Protein AF-A9QQC4-F1 (afdb_monomer_lite)

Structure (mmCIF, N/CA/C/O backbone):
data_AF-A9QQC4-F1
#
_entry.id   AF-A9QQC4-F1
#
loop_
_atom_site.group_PDB
_atom_site.id
_atom_site.type_symbol
_atom_site.label_atom_id
_atom_site.label_alt_id
_atom_site.label_comp_id
_atom_site.label_asym_id
_atom_site.label_entity_id
_atom_site.label_seq_id
_atom_site.pdbx_PDB_ins_code
_atom_site.Cartn_x
_atom_site.Cartn_y
_atom_site.Cartn_z
_atom_site.occupancy
_atom_site.B_iso_or_equiv
_atom_site.auth_seq_id
_atom_site.auth_comp_id
_atom_site.auth_asym_id
_atom_site.auth_atom_id
_atom_site.pdbx_PDB_model_num
ATOM 1 N N . LYS A 1 1 ? 13.295 -11.363 1.682 1.00 61.16 1 LYS A N 1
ATOM 2 C CA . LYS A 1 1 ? 11.844 -11.501 1.363 1.00 61.16 1 LYS A CA 1
ATOM 3 C C . LYS A 1 1 ? 11.375 -10.625 0.187 1.00 61.16 1 LYS A C 1
ATOM 5 O O . LYS A 1 1 ? 10.248 -10.822 -0.248 1.00 61.16 1 LYS A O 1
ATOM 10 N N . ARG A 1 2 ? 12.186 -9.684 -0.327 1.00 74.38 2 ARG A N 1
ATOM 11 C CA . ARG A 1 2 ? 11.830 -8.814 -1.464 1.00 74.38 2 ARG A CA 1
ATOM 12 C C . ARG A 1 2 ? 12.748 -9.095 -2.655 1.00 74.38 2 ARG A C 1
ATOM 14 O O . ARG A 1 2 ? 13.922 -9.384 -2.435 1.00 74.38 2 ARG A O 1
ATOM 21 N N . GLY A 1 3 ? 12.194 -9.056 -3.865 1.00 82.00 3 GLY A N 1
ATOM 22 C CA . GLY A 1 3 ? 12.970 -8.985 -5.109 1.00 82.00 3 GLY A CA 1
ATOM 23 C C . GLY A 1 3 ? 13.171 -7.531 -5.540 1.00 82.00 3 GLY A C 1
ATOM 24 O O . GLY A 1 3 ? 12.719 -6.625 -4.842 1.00 82.00 3 GLY A O 1
ATOM 25 N N . PHE A 1 4 ? 13.799 -7.316 -6.697 1.00 89.88 4 PHE A N 1
ATOM 26 C CA . PHE A 1 4 ? 13.873 -6.010 -7.356 1.00 89.88 4 PHE A CA 1
ATOM 27 C C . PHE A 1 4 ? 13.130 -6.069 -8.689 1.00 89.88 4 PHE A C 1
ATOM 29 O O . PHE A 1 4 ? 13.292 -7.021 -9.449 1.00 89.88 4 PHE A O 1
ATOM 36 N N . ALA A 1 5 ? 12.312 -5.059 -8.960 1.00 89.56 5 ALA A N 1
ATOM 37 C CA . ALA A 1 5 ? 11.587 -4.899 -10.213 1.00 89.56 5 ALA A CA 1
ATOM 38 C C . ALA A 1 5 ? 11.737 -3.458 -10.698 1.00 89.56 5 ALA A C 1
ATOM 40 O O . ALA A 1 5 ? 11.858 -2.541 -9.893 1.00 89.56 5 ALA A O 1
ATOM 41 N N . GLU A 1 6 ? 11.733 -3.222 -12.002 1.00 90.31 6 GLU A N 1
ATOM 42 C CA . GLU A 1 6 ? 11.762 -1.846 -12.494 1.00 90.31 6 GLU A CA 1
ATOM 43 C C . GLU A 1 6 ? 10.433 -1.138 -12.249 1.00 90.31 6 GLU A C 1
ATOM 45 O O . GLU A 1 6 ? 9.367 -1.746 -12.360 1.00 90.31 6 GLU A O 1
ATOM 50 N N . HIS A 1 7 ? 10.485 0.168 -11.981 1.00 90.19 7 HIS A N 1
ATOM 51 C CA . HIS A 1 7 ? 9.274 0.977 -11.971 1.00 90.19 7 HIS A CA 1
ATOM 52 C C . HIS A 1 7 ? 8.619 0.933 -13.363 1.00 90.19 7 HIS A C 1
ATOM 54 O O . HIS A 1 7 ? 9.329 1.091 -14.365 1.00 90.19 7 HIS A O 1
ATOM 60 N N . PRO A 1 8 ? 7.294 0.726 -13.461 1.00 88.56 8 PRO A N 1
ATOM 61 C CA . PRO A 1 8 ? 6.609 0.655 -14.751 1.00 88.56 8 PRO A CA 1
ATOM 62 C C . PRO A 1 8 ? 6.658 1.996 -15.493 1.00 88.56 8 PRO A C 1
ATOM 64 O O . PRO A 1 8 ? 7.044 2.029 -16.656 1.00 88.56 8 PRO A O 1
ATOM 67 N N . ASP A 1 9 ? 6.380 3.096 -14.785 1.00 82.06 9 ASP A N 1
ATOM 68 C CA . ASP A 1 9 ? 6.146 4.406 -15.418 1.00 82.06 9 ASP A CA 1
ATOM 69 C C . ASP A 1 9 ? 7.361 5.355 -15.426 1.00 82.06 9 ASP A C 1
ATOM 71 O O . ASP A 1 9 ? 7.388 6.333 -16.165 1.00 82.06 9 ASP A O 1
ATOM 75 N N . CYS A 1 10 ? 8.386 5.114 -14.603 1.00 78.81 10 CYS A N 1
ATOM 76 C CA . CYS A 1 10 ? 9.473 6.069 -14.384 1.00 78.81 10 CYS A CA 1
ATOM 77 C C . CYS A 1 10 ? 10.830 5.411 -14.632 1.00 78.81 10 CYS A C 1
ATOM 79 O O . CYS A 1 10 ? 11.425 4.808 -13.736 1.00 78.81 10 CYS A O 1
ATOM 81 N N . LYS A 1 11 ? 11.309 5.530 -15.871 1.00 76.31 11 LYS A N 1
ATOM 82 C CA . LYS A 1 11 ? 12.547 4.887 -16.326 1.00 76.31 11 LYS A CA 1
ATOM 83 C C . LYS A 1 11 ? 13.798 5.759 -16.172 1.00 76.31 11 LYS A C 1
ATOM 85 O O . LYS A 1 11 ? 14.896 5.212 -16.165 1.00 76.31 11 LYS A O 1
ATOM 90 N N . VAL A 1 12 ? 13.649 7.080 -16.015 1.00 74.81 12 VAL A N 1
ATOM 91 C CA . VAL A 1 12 ? 14.768 8.037 -15.920 1.00 74.81 12 VAL A CA 1
ATOM 92 C C . VAL A 1 12 ? 14.553 9.025 -14.753 1.00 74.81 12 VAL A C 1
ATOM 94 O O . VAL A 1 12 ? 13.527 9.704 -14.730 1.00 74.81 12 VAL A O 1
ATOM 97 N N . PRO A 1 13 ? 15.486 9.121 -13.781 1.00 76.69 13 PRO A N 1
ATOM 98 C CA . PRO A 1 13 ? 16.515 8.119 -13.505 1.00 76.69 13 PRO A CA 1
ATOM 99 C C . PRO A 1 13 ? 15.861 6.753 -13.259 1.00 76.69 13 PRO A C 1
ATOM 101 O O . PRO A 1 13 ? 14.676 6.679 -12.927 1.00 76.69 13 PRO A O 1
ATOM 104 N N . ARG A 1 14 ? 16.612 5.664 -13.447 1.00 83.12 14 ARG A N 1
ATOM 105 C CA . ARG A 1 14 ? 16.087 4.309 -13.245 1.00 83.12 14 ARG A CA 1
ATOM 106 C C . ARG A 1 14 ? 15.560 4.173 -11.818 1.00 83.12 14 ARG A C 1
ATOM 108 O O . ARG A 1 14 ? 16.338 4.187 -10.868 1.00 83.12 14 ARG A O 1
ATOM 115 N N . LYS A 1 15 ? 14.245 4.016 -11.674 1.00 87.19 15 LYS A N 1
ATOM 116 C CA . LYS A 1 15 ? 13.601 3.742 -10.387 1.00 87.19 15 LYS A CA 1
ATOM 117 C C . LYS A 1 15 ? 13.322 2.253 -10.271 1.00 87.19 15 LYS A C 1
ATOM 119 O O . LYS A 1 15 ? 12.882 1.607 -11.224 1.00 87.19 15 LYS A O 1
ATOM 124 N N . VAL A 1 16 ? 13.591 1.712 -9.090 1.00 90.25 16 VAL A N 1
ATOM 125 C CA . VAL A 1 16 ? 13.447 0.289 -8.790 1.00 90.25 16 VAL A CA 1
ATOM 126 C C . VAL A 1 16 ? 12.439 0.138 -7.659 1.00 90.25 16 VAL A C 1
ATOM 128 O O . VAL A 1 16 ? 12.490 0.845 -6.656 1.00 90.25 16 VAL A O 1
ATOM 131 N N . LEU A 1 17 ? 11.503 -0.780 -7.844 1.00 90.94 17 LEU A N 1
ATOM 132 C CA . LEU A 1 17 ? 10.564 -1.249 -6.843 1.00 90.94 17 LEU A CA 1
ATOM 133 C C . LEU A 1 17 ? 11.159 -2.457 -6.119 1.00 90.94 17 LEU A C 1
ATOM 135 O O . LEU A 1 17 ? 11.835 -3.293 -6.720 1.00 90.94 17 LEU A O 1
ATOM 139 N N . ALA A 1 18 ? 10.852 -2.582 -4.831 1.00 93.00 18 ALA A N 1
ATOM 140 C CA . ALA A 1 18 ? 11.206 -3.747 -4.028 1.00 93.00 18 ALA A CA 1
ATOM 141 C C . ALA A 1 18 ? 9.933 -4.536 -3.666 1.00 93.00 18 ALA A C 1
ATOM 143 O O . ALA A 1 18 ? 9.441 -4.396 -2.541 1.00 93.00 18 ALA A O 1
ATOM 144 N N . PRO A 1 19 ? 9.345 -5.314 -4.602 1.00 93.75 19 PRO A N 1
ATOM 145 C CA . PRO A 1 19 ? 8.109 -6.050 -4.356 1.00 93.75 19 PRO A CA 1
ATOM 146 C C . PRO A 1 19 ? 8.246 -6.995 -3.165 1.00 93.75 19 PRO A C 1
ATOM 148 O O . PRO A 1 19 ? 9.115 -7.873 -3.134 1.00 93.75 19 PRO A O 1
ATOM 151 N N . LEU A 1 20 ? 7.341 -6.834 -2.203 1.00 94.50 20 LEU A N 1
ATOM 152 C CA . LEU A 1 20 ? 7.106 -7.819 -1.160 1.00 94.50 20 LEU A CA 1
ATOM 153 C C . LEU A 1 20 ? 6.245 -8.962 -1.719 1.00 94.50 20 LEU A C 1
ATOM 155 O O . LEU A 1 20 ? 5.442 -8.755 -2.631 1.00 94.50 20 LEU A O 1
ATOM 159 N N . ARG A 1 21 ? 6.433 -10.178 -1.197 1.00 94.38 21 ARG A N 1
ATOM 160 C CA . ARG A 1 21 ? 5.588 -11.324 -1.553 1.00 94.38 21 ARG A CA 1
ATOM 161 C C . ARG A 1 21 ? 4.126 -11.048 -1.192 1.00 94.38 21 ARG A C 1
ATOM 163 O O . ARG A 1 21 ? 3.867 -10.384 -0.189 1.00 94.38 21 ARG A O 1
ATOM 170 N N . VAL A 1 22 ? 3.203 -11.563 -2.006 1.00 94.62 22 VAL A N 1
ATOM 171 C CA . VAL A 1 22 ? 1.754 -11.343 -1.853 1.00 94.62 22 VAL A CA 1
ATOM 172 C C . VAL A 1 22 ? 1.300 -11.757 -0.461 1.00 94.62 22 VAL A C 1
ATOM 174 O O . VAL A 1 22 ? 0.684 -10.961 0.234 1.00 94.62 22 VAL A O 1
ATOM 177 N N . GLU A 1 23 ? 1.726 -12.928 -0.003 1.00 94.81 23 GLU A N 1
ATOM 178 C CA . GLU A 1 23 ? 1.339 -13.490 1.290 1.00 94.81 23 GLU A CA 1
ATOM 179 C C . GLU A 1 23 ? 1.769 -12.576 2.437 1.00 94.81 23 GLU A C 1
ATOM 181 O O . GLU A 1 23 ? 1.038 -12.403 3.396 1.00 94.81 23 GLU A O 1
ATOM 186 N N . SER A 1 24 ? 2.931 -11.925 2.330 1.00 94.94 24 SER A N 1
ATOM 187 C CA . SER A 1 24 ? 3.393 -10.981 3.354 1.00 94.94 24 SER A CA 1
ATOM 188 C C . SER A 1 24 ? 2.648 -9.640 3.315 1.00 94.94 24 SER A C 1
ATOM 190 O O . SER A 1 24 ? 2.542 -8.977 4.343 1.00 94.94 24 SER A O 1
ATOM 192 N N . ILE A 1 25 ? 2.144 -9.221 2.148 1.00 95.62 25 ILE A N 1
ATOM 193 C CA . ILE A 1 25 ? 1.277 -8.037 2.032 1.00 95.62 25 ILE A CA 1
ATOM 194 C C . ILE A 1 25 ? -0.072 -8.331 2.685 1.00 95.62 25 ILE A C 1
ATOM 196 O O . ILE A 1 25 ? -0.544 -7.535 3.490 1.00 95.62 25 ILE A O 1
ATOM 200 N N . GLU A 1 26 ? -0.664 -9.480 2.358 1.00 95.25 26 GLU A N 1
ATOM 201 C CA . GLU A 1 26 ? -1.946 -9.896 2.923 1.00 95.25 26 GLU A CA 1
ATOM 202 C C . GLU A 1 26 ? -1.838 -10.158 4.423 1.00 95.25 26 GLU A C 1
ATOM 204 O O . GLU A 1 26 ? -2.706 -9.744 5.179 1.00 95.25 26 GLU A O 1
ATOM 209 N N . ASP A 1 27 ? -0.740 -10.757 4.874 1.00 94.88 27 ASP A N 1
ATOM 210 C CA . ASP A 1 27 ? -0.535 -11.018 6.291 1.00 94.88 27 ASP A CA 1
ATOM 211 C C . ASP A 1 27 ? -0.337 -9.731 7.099 1.00 94.88 27 ASP A C 1
ATOM 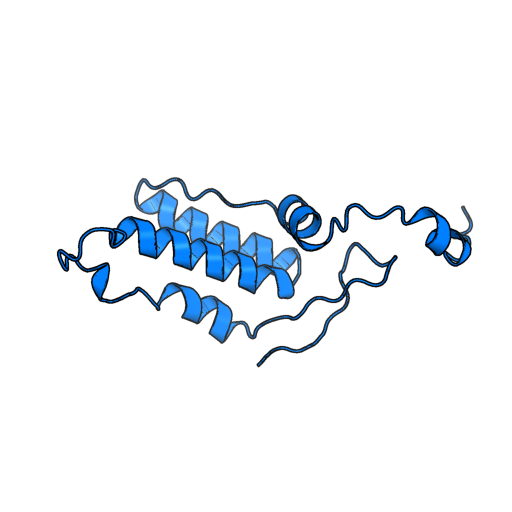213 O O . ASP A 1 27 ? -0.716 -9.687 8.262 1.00 94.88 27 ASP A O 1
ATOM 217 N N . THR A 1 28 ? 0.161 -8.649 6.476 1.00 94.56 28 THR A N 1
ATOM 218 C CA . THR A 1 28 ? 0.348 -7.349 7.149 1.00 94.56 28 THR A CA 1
ATOM 219 C C . THR A 1 28 ? -0.926 -6.927 7.882 1.00 94.56 28 THR A C 1
ATOM 221 O O . THR A 1 28 ? -0.830 -6.546 9.040 1.00 94.56 28 THR A O 1
ATOM 224 N N . VAL A 1 29 ? -2.111 -7.074 7.270 1.00 93.12 29 VAL A N 1
ATOM 225 C CA . VAL A 1 29 ? -3.388 -6.624 7.865 1.00 93.12 29 VAL A CA 1
ATOM 226 C C . VAL A 1 29 ? -3.839 -7.404 9.101 1.00 93.12 29 VAL A C 1
ATOM 228 O O . VAL A 1 29 ? -4.768 -6.967 9.776 1.00 93.12 29 VAL A O 1
ATOM 231 N N . ASN A 1 30 ? -3.177 -8.515 9.430 1.00 89.69 30 ASN A N 1
ATOM 232 C CA . ASN A 1 30 ? -3.494 -9.334 10.600 1.00 89.69 30 ASN A CA 1
ATOM 233 C C . ASN A 1 30 ? -2.700 -8.931 11.855 1.00 89.69 30 ASN A C 1
ATOM 235 O O . ASN A 1 30 ? -3.039 -9.362 12.957 1.00 89.69 30 ASN A O 1
ATOM 239 N N . TRP A 1 31 ? -1.654 -8.111 11.718 1.00 87.00 31 TRP A N 1
ATOM 240 C CA . TRP A 1 31 ? -0.722 -7.809 12.808 1.00 87.00 31 TRP A CA 1
ATOM 241 C C . TRP A 1 31 ? -1.104 -6.547 13.571 1.00 87.00 31 TRP A C 1
ATOM 243 O O . TRP A 1 31 ? -0.463 -5.509 13.434 1.00 87.00 31 TRP A O 1
ATOM 253 N N . VAL A 1 32 ? -2.145 -6.641 14.398 1.00 85.81 32 VAL A N 1
ATOM 254 C CA . VAL A 1 32 ? -2.558 -5.547 15.285 1.00 85.81 32 VAL A CA 1
ATOM 255 C C . VAL A 1 32 ? -1.784 -5.590 16.600 1.00 85.81 32 VAL A C 1
ATOM 257 O O . VAL A 1 32 ? -1.695 -6.636 17.237 1.00 85.81 32 VAL A O 1
ATOM 260 N N . TRP A 1 33 ? -1.231 -4.446 17.014 1.00 82.25 33 TRP A N 1
ATOM 261 C CA . TRP A 1 33 ? -0.516 -4.328 18.286 1.00 82.25 33 TRP A CA 1
ATOM 262 C C . TRP A 1 33 ? -1.449 -4.644 19.464 1.00 82.25 33 TRP A C 1
ATOM 264 O O . TRP A 1 33 ? -2.539 -4.078 19.564 1.00 82.25 33 TRP A O 1
ATOM 274 N N . ASP A 1 34 ? -1.030 -5.537 20.357 1.00 82.06 34 ASP A N 1
ATOM 275 C CA . ASP A 1 34 ? -1.822 -6.021 21.491 1.00 82.06 34 ASP A CA 1
ATOM 276 C C . ASP A 1 34 ? -2.232 -4.909 22.465 1.00 82.06 34 ASP A C 1
ATOM 278 O O . ASP A 1 34 ? -3.339 -4.934 22.999 1.00 82.06 34 ASP A O 1
ATOM 282 N N . GLU A 1 35 ? -1.399 -3.885 22.650 1.00 82.25 35 GLU A N 1
ATOM 283 C CA . GLU A 1 35 ? -1.750 -2.737 23.492 1.00 82.25 35 GLU A CA 1
ATOM 284 C C . GLU A 1 35 ? -2.938 -1.935 22.950 1.00 82.25 35 GLU A C 1
ATOM 286 O O . GLU A 1 35 ? -3.685 -1.333 23.721 1.00 82.25 35 GLU A O 1
ATOM 291 N N . SER A 1 36 ? -3.195 -1.997 21.639 1.00 81.75 36 SER A N 1
ATOM 292 C CA . SER A 1 36 ? -4.357 -1.330 21.045 1.00 81.75 36 SER A CA 1
ATOM 293 C C . SER A 1 36 ? -5.696 -1.994 21.414 1.00 81.75 36 SER A C 1
ATOM 295 O O . SER A 1 36 ? -6.752 -1.371 21.271 1.00 81.75 36 SER A O 1
ATOM 297 N N . PHE A 1 37 ? -5.674 -3.218 21.967 1.00 79.44 37 PHE A N 1
ATOM 298 C CA . PHE A 1 37 ? -6.837 -3.941 22.506 1.00 79.44 37 PHE A CA 1
ATOM 299 C C . PHE A 1 37 ? -7.209 -3.484 23.929 1.00 79.44 37 PHE A C 1
ATOM 301 O O . PHE A 1 37 ? -7.292 -4.274 24.868 1.00 79.44 37 PHE A O 1
ATOM 308 N N . GLY A 1 38 ? -7.458 -2.186 24.102 1.00 65.50 38 GLY A N 1
ATOM 309 C CA . GLY A 1 38 ? -8.018 -1.658 25.351 1.00 65.50 38 GLY A CA 1
ATOM 310 C C . GLY A 1 38 ? -7.076 -1.724 26.555 1.00 65.50 38 GLY A C 1
ATOM 311 O O . GLY A 1 38 ? -7.549 -1.639 27.688 1.00 65.50 38 GLY A O 1
ATOM 312 N N . ARG A 1 39 ? -5.758 -1.857 26.341 1.00 66.25 39 ARG A N 1
ATOM 313 C CA . ARG A 1 39 ? -4.782 -1.658 27.415 1.00 66.25 39 ARG A CA 1
ATOM 314 C C . ARG A 1 39 ? -4.572 -0.161 27.596 1.00 66.25 39 ARG A C 1
ATOM 316 O O . ARG A 1 39 ? -4.240 0.555 26.658 1.00 66.25 39 ARG A O 1
ATOM 323 N N . SER A 1 40 ? -4.811 0.312 28.812 1.00 62.62 40 SER A N 1
ATOM 324 C CA . SER A 1 40 ? -4.859 1.733 29.169 1.00 62.62 40 SER A CA 1
ATOM 325 C C . SER A 1 40 ? -3.479 2.394 29.264 1.00 62.62 40 SE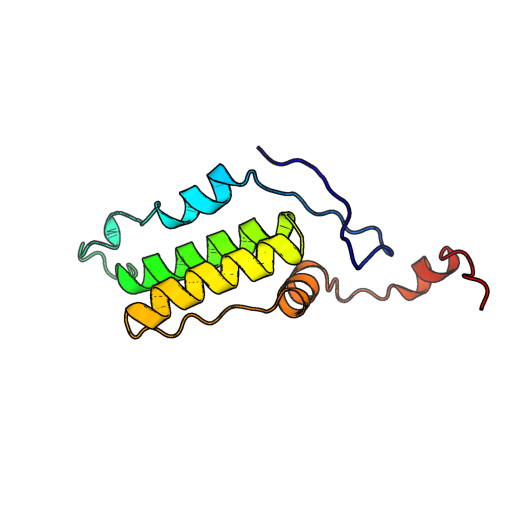R A C 1
ATOM 327 O O . SER A 1 40 ? -3.265 3.226 30.145 1.00 62.62 40 SER A O 1
ATOM 329 N N . THR A 1 41 ? -2.525 2.024 28.407 1.00 75.56 41 THR A N 1
ATOM 330 C CA . THR A 1 41 ? -1.241 2.723 28.335 1.00 75.56 41 THR A CA 1
ATOM 331 C C . THR A 1 41 ? -1.503 4.129 27.780 1.00 75.56 41 THR A C 1
ATOM 333 O O . THR A 1 41 ? -2.034 4.259 26.669 1.00 75.56 41 THR A O 1
ATOM 336 N N . PRO A 1 42 ? -1.180 5.204 28.521 1.00 81.62 42 PRO A N 1
ATOM 337 C CA . PRO A 1 42 ? -1.367 6.562 28.026 1.00 81.62 42 PRO A CA 1
ATOM 338 C C .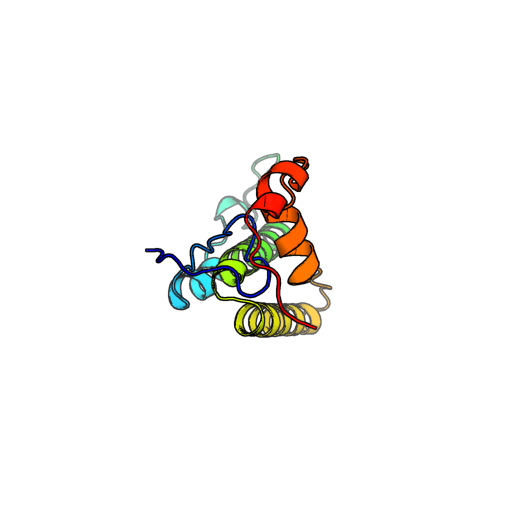 PRO A 1 42 ? -0.614 6.768 26.706 1.00 81.62 42 PRO A C 1
ATOM 340 O O . PRO A 1 42 ? 0.580 6.498 26.621 1.00 81.62 42 PRO A O 1
ATOM 343 N N . GLY A 1 43 ? -1.314 7.250 25.676 1.00 81.19 43 GLY A N 1
ATOM 344 C CA . GLY A 1 43 ? -0.739 7.490 24.348 1.00 81.19 43 GLY A CA 1
ATOM 345 C C . GLY A 1 43 ? -0.829 6.318 23.364 1.00 81.19 43 GLY A C 1
ATOM 346 O O . GLY A 1 43 ? -0.474 6.503 22.200 1.00 81.19 43 GLY A O 1
ATOM 347 N N . CYS A 1 44 ? -1.341 5.148 23.766 1.00 83.69 44 CYS A N 1
ATOM 348 C CA . CYS A 1 44 ? -1.522 4.037 22.831 1.00 83.69 44 CYS A CA 1
ATOM 349 C C . CYS A 1 44 ? -2.714 4.264 21.882 1.00 83.69 44 CYS A C 1
ATOM 351 O O . CYS A 1 44 ? -3.779 4.726 22.306 1.00 83.69 44 CYS A O 1
ATOM 353 N N . PRO A 1 45 ? -2.561 3.944 20.583 1.00 86.06 45 PRO A N 1
ATOM 354 C CA . PRO A 1 45 ? -3.647 4.052 19.622 1.00 86.06 45 PRO A CA 1
ATOM 355 C C . PRO A 1 45 ? -4.746 3.038 19.941 1.00 86.06 45 PRO A C 1
ATOM 357 O O . PRO A 1 45 ? -4.490 1.901 20.330 1.00 86.06 45 PRO A O 1
ATOM 360 N 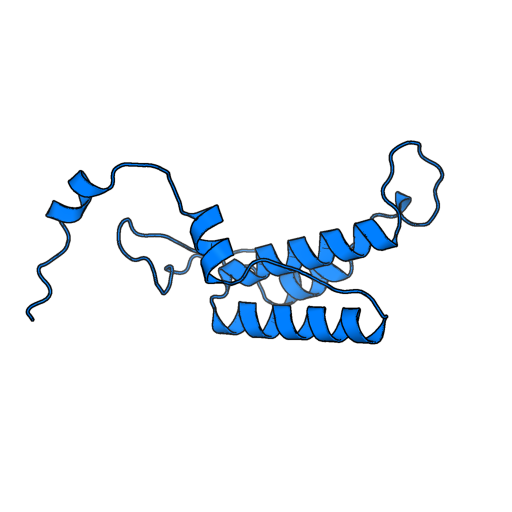N . THR A 1 46 ? -5.991 3.432 19.703 1.00 88.75 46 THR A N 1
ATOM 361 C CA . THR A 1 46 ? -7.139 2.524 19.776 1.00 88.75 46 THR A CA 1
ATOM 362 C C . THR A 1 46 ? -7.014 1.396 18.750 1.00 88.75 46 THR A C 1
ATOM 364 O O . THR A 1 46 ? -6.435 1.579 17.676 1.00 88.75 46 THR A O 1
ATOM 367 N N . PHE A 1 47 ? -7.657 0.257 19.017 1.00 88.25 47 PHE A N 1
ATOM 368 C CA . PHE A 1 47 ? -7.750 -0.861 18.071 1.00 88.25 47 PHE A CA 1
ATOM 369 C C . PHE A 1 47 ? -8.188 -0.415 16.667 1.00 88.25 47 PHE A C 1
ATOM 371 O O . PHE A 1 47 ? -7.642 -0.857 15.656 1.00 88.25 47 PHE A O 1
ATOM 378 N N . ARG A 1 48 ? -9.144 0.522 16.594 1.00 88.62 48 ARG A N 1
ATOM 379 C CA . ARG A 1 48 ? -9.623 1.088 15.328 1.00 88.62 48 ARG A CA 1
ATOM 380 C C . ARG A 1 48 ? -8.531 1.871 14.599 1.00 88.62 48 ARG A C 1
ATOM 382 O O . ARG A 1 48 ? -8.359 1.671 13.401 1.00 88.62 48 ARG A O 1
ATOM 389 N N . GLN A 1 49 ? -7.812 2.752 15.297 1.00 88.88 49 GLN A N 1
ATOM 390 C CA . GLN A 1 49 ? -6.702 3.513 14.710 1.00 88.88 49 GLN A CA 1
ATOM 391 C C . GLN A 1 49 ? -5.607 2.575 14.203 1.00 88.88 49 GLN A C 1
ATOM 393 O O . GLN A 1 49 ? -5.151 2.727 13.073 1.00 88.88 49 GLN A O 1
ATOM 398 N N . MET A 1 50 ? -5.252 1.564 14.998 1.00 92.00 50 MET A N 1
ATOM 399 C CA . MET A 1 50 ? -4.222 0.603 14.621 1.00 92.00 50 MET A CA 1
ATOM 400 C C . MET A 1 50 ? -4.640 -0.236 13.406 1.00 92.00 50 MET A C 1
ATOM 402 O O . MET A 1 50 ? -3.872 -0.391 12.463 1.00 92.00 50 MET A O 1
ATOM 406 N N . SER A 1 51 ? -5.894 -0.690 13.362 1.00 92.00 51 SER A N 1
ATOM 407 C CA . SER A 1 51 ? -6.431 -1.435 12.215 1.00 92.00 51 SER A CA 1
ATOM 408 C C . SER A 1 51 ? -6.367 -0.634 10.908 1.00 92.00 51 SER A C 1
ATOM 410 O O . SER A 1 51 ? -6.066 -1.192 9.852 1.00 92.00 51 SER A O 1
ATOM 412 N N . ILE A 1 52 ? -6.633 0.677 10.964 1.00 92.50 52 ILE A N 1
ATOM 413 C CA . ILE A 1 52 ? -6.518 1.569 9.801 1.00 92.50 52 ILE A CA 1
ATOM 414 C C . ILE A 1 52 ? -5.049 1.722 9.396 1.00 92.50 52 ILE A C 1
ATOM 416 O O . ILE A 1 52 ? -4.724 1.501 8.231 1.00 92.50 52 ILE A O 1
ATOM 420 N N . GLN A 1 53 ? -4.167 2.025 10.353 1.00 93.06 53 GLN A N 1
ATOM 421 C CA . GLN A 1 53 ? -2.732 2.202 10.115 1.00 93.06 53 GLN A CA 1
ATOM 422 C C . GLN A 1 53 ? -2.114 0.986 9.414 1.00 93.06 53 GLN A C 1
ATOM 424 O O . GLN A 1 53 ? -1.415 1.123 8.414 1.00 93.06 53 GLN A O 1
ATOM 429 N N . ILE A 1 54 ? -2.429 -0.219 9.878 1.00 95.00 54 ILE A N 1
ATOM 430 C CA . ILE A 1 54 ? -1.885 -1.450 9.299 1.00 95.00 54 ILE A CA 1
ATOM 431 C C . ILE A 1 54 ? -2.431 -1.686 7.885 1.00 95.00 54 ILE A C 1
ATOM 433 O O . ILE A 1 54 ? -1.711 -2.158 7.000 1.00 95.00 54 ILE A O 1
ATOM 437 N N . CYS A 1 55 ? -3.692 -1.323 7.629 1.00 96.00 55 CYS A N 1
ATOM 438 C CA . CYS A 1 55 ? -4.224 -1.333 6.270 1.00 96.00 55 CYS A CA 1
ATOM 439 C C . CYS A 1 55 ? -3.433 -0.376 5.368 1.00 96.00 55 CYS A C 1
ATOM 441 O O . CYS A 1 55 ? -3.068 -0.771 4.260 1.00 96.00 55 CYS A O 1
ATOM 443 N N . GLU A 1 56 ? -3.095 0.830 5.831 1.00 95.12 56 GLU A N 1
ATOM 444 C CA . GLU A 1 56 ? -2.227 1.751 5.084 1.00 95.12 56 GLU A CA 1
ATOM 445 C C . GLU A 1 56 ? -0.822 1.177 4.853 1.00 95.12 56 GLU A C 1
ATOM 447 O O . GLU A 1 56 ? -0.288 1.274 3.747 1.00 95.12 56 GLU A O 1
ATOM 452 N N . ASP A 1 57 ? -0.234 0.521 5.854 1.00 95.06 57 ASP A N 1
ATOM 453 C CA . ASP A 1 57 ? 1.069 -0.135 5.721 1.00 95.06 57 ASP A CA 1
ATOM 454 C C . ASP A 1 57 ? 1.031 -1.271 4.693 1.00 95.06 57 ASP A C 1
ATOM 456 O O . ASP A 1 57 ? 1.940 -1.408 3.867 1.00 95.06 57 ASP A O 1
ATOM 460 N N . SER A 1 58 ? -0.061 -2.038 4.653 1.00 97.06 58 SER A N 1
ATOM 461 C CA . SER A 1 58 ? -0.269 -3.053 3.618 1.00 97.06 58 SER A CA 1
ATOM 462 C C . SER A 1 58 ? -0.380 -2.429 2.218 1.00 97.06 58 SER A C 1
ATOM 464 O O . SER A 1 58 ? 0.161 -2.982 1.261 1.00 97.06 58 SER A O 1
ATOM 466 N N . VAL A 1 59 ? -1.003 -1.248 2.087 1.00 97.19 59 VAL A N 1
ATOM 467 C CA . VAL A 1 59 ? -1.084 -0.493 0.823 1.00 97.19 59 VAL A CA 1
ATOM 468 C C . VAL A 1 59 ? 0.308 -0.030 0.383 1.00 97.19 59 VAL A C 1
ATOM 470 O O . VAL A 1 59 ? 0.682 -0.227 -0.776 1.00 97.19 59 VAL A O 1
ATOM 473 N N . ARG A 1 60 ? 1.127 0.493 1.308 1.00 95.12 60 ARG A N 1
ATOM 474 C CA . ARG A 1 60 ? 2.535 0.847 1.041 1.00 95.12 60 ARG A CA 1
ATOM 475 C C . ARG A 1 60 ? 3.343 -0.375 0.588 1.00 95.12 60 ARG A C 1
ATOM 477 O O . ARG A 1 60 ? 4.130 -0.280 -0.350 1.00 95.12 60 ARG A O 1
ATOM 484 N N . ASN A 1 61 ? 3.116 -1.547 1.183 1.00 95.50 61 ASN A N 1
ATOM 485 C CA . ASN A 1 61 ? 3.764 -2.790 0.751 1.00 95.50 61 ASN A CA 1
ATOM 486 C C . ASN A 1 61 ? 3.266 -3.277 -0.625 1.00 95.50 61 ASN A C 1
ATOM 488 O O . ASN A 1 61 ? 4.064 -3.773 -1.426 1.00 95.50 61 ASN A O 1
ATOM 492 N N . ALA A 1 62 ? 1.977 -3.097 -0.929 1.00 96.94 62 ALA A N 1
ATOM 493 C CA . ALA A 1 62 ? 1.383 -3.425 -2.224 1.00 96.94 62 ALA A CA 1
ATOM 494 C C . ALA A 1 62 ? 1.958 -2.580 -3.370 1.00 96.94 62 ALA A C 1
ATOM 496 O O . ALA A 1 62 ? 2.008 -3.054 -4.505 1.00 96.94 62 ALA A O 1
ATOM 497 N N . PHE A 1 63 ? 2.450 -1.368 -3.086 1.00 95.94 63 PHE A N 1
ATOM 498 C CA . PHE A 1 63 ? 3.040 -0.483 -4.093 1.00 95.94 63 PHE A CA 1
ATOM 499 C C . PHE A 1 63 ? 4.190 -1.151 -4.864 1.00 95.94 63 PHE A C 1
ATOM 501 O O . PHE A 1 63 ? 4.276 -1.065 -6.086 1.00 95.94 63 PHE A O 1
ATOM 508 N N . GLY A 1 64 ? 5.040 -1.928 -4.189 1.00 94.50 64 GLY A N 1
ATOM 509 C CA . GLY A 1 64 ? 6.158 -2.605 -4.854 1.00 94.50 64 GLY A CA 1
ATOM 510 C C . GLY A 1 64 ? 5.742 -3.595 -5.956 1.00 94.50 64 GLY A C 1
ATOM 511 O O . GLY A 1 64 ? 6.573 -3.958 -6.783 1.00 94.50 64 GLY A O 1
ATOM 512 N N . ARG A 1 65 ? 4.474 -4.033 -5.985 1.00 94.88 65 ARG A N 1
ATOM 513 C CA . ARG A 1 65 ? 3.927 -5.011 -6.945 1.00 94.88 65 ARG A CA 1
ATOM 514 C C . ARG A 1 65 ? 3.390 -4.385 -8.234 1.00 94.88 65 ARG A C 1
ATOM 516 O O . ARG A 1 65 ? 2.999 -5.126 -9.133 1.00 94.88 65 ARG A O 1
ATOM 523 N N . GLY A 1 66 ? 3.379 -3.058 -8.337 1.00 94.75 66 GLY A N 1
ATOM 524 C CA . GLY A 1 66 ? 2.897 -2.353 -9.520 1.00 94.75 66 GLY A CA 1
ATOM 525 C C . GLY A 1 66 ? 1.426 -1.919 -9.441 1.00 94.75 66 GLY A C 1
ATOM 526 O O . GLY A 1 66 ? 0.684 -2.329 -8.540 1.00 94.75 66 GLY A O 1
ATOM 527 N N . PRO A 1 67 ? 0.981 -1.106 -10.415 1.00 96.31 67 PRO A N 1
ATOM 528 C CA . PRO A 1 67 ? -0.289 -0.386 -10.361 1.00 96.31 67 PRO A CA 1
ATOM 529 C C . PRO A 1 67 ? -1.509 -1.302 -10.350 1.00 96.31 67 PRO A C 1
ATOM 531 O O . PRO A 1 67 ? -2.467 -1.039 -9.626 1.00 96.31 67 PRO A O 1
ATOM 534 N N . ALA A 1 68 ? -1.489 -2.384 -11.134 1.00 96.06 68 ALA A N 1
ATOM 535 C CA . ALA A 1 68 ? -2.619 -3.307 -11.224 1.00 96.06 68 ALA A CA 1
ATOM 536 C C . ALA A 1 68 ? -2.906 -3.976 -9.870 1.00 96.06 68 ALA A C 1
ATOM 538 O O . ALA A 1 68 ? -4.040 -3.954 -9.391 1.00 96.06 68 ALA A O 1
ATOM 539 N N . TYR A 1 69 ? -1.863 -4.506 -9.221 1.00 97.00 69 TYR A N 1
ATOM 540 C CA . TYR A 1 69 ? -1.992 -5.126 -7.905 1.00 97.00 69 TYR A CA 1
ATOM 541 C C . TYR A 1 69 ? -2.373 -4.096 -6.834 1.00 97.00 69 TYR A C 1
ATOM 543 O O . TYR A 1 69 ? -3.285 -4.341 -6.049 1.00 97.00 69 TYR A O 1
ATOM 551 N N . TYR A 1 70 ? -1.721 -2.929 -6.832 1.00 97.75 70 TYR A N 1
ATOM 552 C CA . TYR A 1 70 ? -2.009 -1.848 -5.888 1.00 97.75 70 TYR A CA 1
ATOM 553 C C . TYR A 1 70 ? -3.482 -1.429 -5.919 1.00 97.75 70 TYR A C 1
ATOM 555 O O . TYR A 1 70 ? -4.145 -1.429 -4.884 1.00 97.75 70 TYR A O 1
ATOM 563 N N . ARG A 1 71 ? -4.021 -1.132 -7.111 1.00 98.00 71 ARG A N 1
ATOM 564 C CA . ARG A 1 71 ? -5.420 -0.708 -7.274 1.00 98.00 71 ARG A CA 1
ATOM 565 C C . ARG A 1 71 ? -6.399 -1.791 -6.818 1.00 98.00 71 ARG A C 1
ATOM 567 O O . ARG A 1 71 ? -7.360 -1.481 -6.118 1.00 98.00 71 ARG A O 1
ATOM 574 N N . ALA A 1 72 ? -6.137 -3.055 -7.158 1.00 98.12 72 ALA A N 1
ATOM 575 C CA . ALA A 1 72 ? -6.966 -4.176 -6.715 1.00 98.12 72 ALA A CA 1
ATOM 5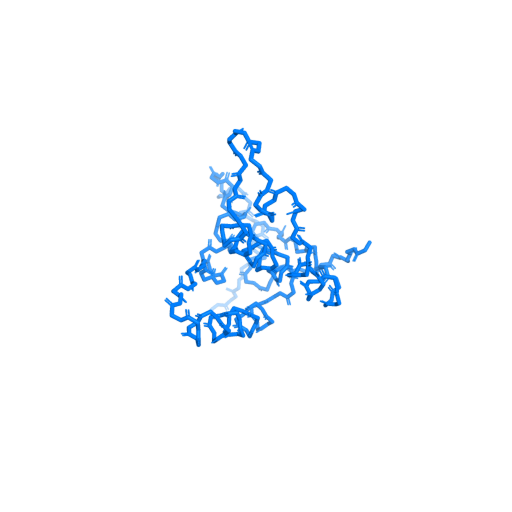76 C C . ALA A 1 72 ? -6.949 -4.342 -5.184 1.00 98.12 72 ALA A C 1
ATOM 578 O O . ALA A 1 72 ? -7.993 -4.570 -4.571 1.00 98.12 72 ALA A O 1
ATOM 579 N N . TRP A 1 73 ? -5.780 -4.192 -4.557 1.00 97.94 73 TRP A N 1
ATOM 580 C CA . TRP A 1 73 ? -5.629 -4.271 -3.105 1.00 97.94 73 TRP A CA 1
ATOM 581 C C . TRP A 1 73 ? -6.346 -3.122 -2.384 1.00 97.94 73 TRP A C 1
ATOM 583 O O . TRP A 1 73 ? -7.120 -3.363 -1.458 1.00 97.94 73 TRP A O 1
ATOM 593 N N . VAL A 1 74 ? -6.179 -1.885 -2.864 1.00 97.69 74 VAL A N 1
ATOM 594 C CA . VAL A 1 74 ? -6.890 -0.706 -2.344 1.00 97.69 74 VAL A CA 1
ATOM 595 C C . VAL A 1 74 ? -8.404 -0.895 -2.429 1.00 97.69 74 VAL A C 1
ATOM 597 O O . VAL A 1 74 ? -9.092 -0.708 -1.428 1.00 97.69 74 VAL A O 1
ATOM 600 N N . ALA A 1 75 ? -8.923 -1.351 -3.572 1.00 97.56 75 ALA A N 1
ATOM 601 C CA . ALA A 1 75 ? -10.354 -1.597 -3.740 1.00 97.56 75 ALA A CA 1
ATOM 602 C C . ALA A 1 75 ? -10.891 -2.652 -2.751 1.00 97.56 75 ALA A C 1
ATOM 604 O O . ALA A 1 75 ? -11.989 -2.490 -2.212 1.00 97.56 75 ALA A O 1
ATOM 605 N N . ARG A 1 76 ? -10.118 -3.713 -2.459 1.00 97.25 76 ARG A N 1
ATOM 606 C CA . ARG A 1 76 ? -10.477 -4.723 -1.443 1.00 97.25 76 ARG A CA 1
ATOM 607 C C . ARG A 1 76 ? -10.595 -4.105 -0.049 1.00 97.25 76 ARG A C 1
ATOM 609 O O . ARG A 1 76 ? -11.592 -4.345 0.630 1.00 97.25 76 ARG A O 1
ATOM 616 N N . LEU A 1 77 ? -9.614 -3.301 0.361 1.00 96.94 77 LEU A N 1
ATOM 617 C CA . LEU A 1 77 ? -9.612 -2.647 1.674 1.00 96.94 77 LEU A CA 1
ATOM 618 C C . LEU A 1 77 ? -10.723 -1.603 1.797 1.00 96.94 77 LEU A C 1
ATOM 620 O O . LEU A 1 77 ? -11.433 -1.577 2.799 1.00 96.94 77 LEU A O 1
ATOM 624 N N . GLN A 1 78 ? -10.931 -0.790 0.761 1.00 97.00 78 GLN A N 1
ATOM 625 C CA . GLN A 1 78 ? -12.024 0.179 0.719 1.00 97.00 78 GLN A CA 1
ATOM 626 C C . GLN A 1 78 ? -13.380 -0.508 0.851 1.00 97.00 78 GLN A C 1
ATOM 628 O O . GLN A 1 78 ? -14.192 -0.092 1.671 1.00 97.00 78 GLN A O 1
ATOM 633 N N . LYS A 1 79 ? -13.609 -1.607 0.121 1.00 96.94 79 LYS A N 1
ATOM 634 C CA . LYS A 1 79 ? -14.839 -2.398 0.245 1.00 96.94 79 LYS A CA 1
ATOM 635 C C . LYS A 1 79 ? -15.020 -2.958 1.660 1.00 96.94 79 LYS A C 1
ATOM 637 O O . LYS A 1 79 ? -16.123 -2.894 2.199 1.00 96.94 79 LYS A O 1
ATOM 642 N N . PHE A 1 80 ? -13.952 -3.487 2.262 1.00 95.50 80 PHE A N 1
ATOM 643 C CA . PHE A 1 80 ? -13.968 -4.025 3.625 1.00 95.50 80 PHE A CA 1
ATOM 644 C C . PHE A 1 80 ? -14.337 -2.966 4.676 1.00 95.50 80 PHE A C 1
ATOM 646 O O . PHE A 1 80 ? -15.125 -3.242 5.583 1.00 95.50 80 PHE A O 1
ATOM 653 N N . TRP A 1 81 ? -13.784 -1.760 4.564 1.00 95.25 81 TRP A N 1
ATOM 654 C CA . TRP A 1 81 ? -14.039 -0.678 5.515 1.00 95.25 81 TRP A CA 1
ATOM 655 C C . TRP A 1 81 ? -15.378 0.015 5.276 1.00 95.25 81 TRP A C 1
ATOM 657 O O . TRP A 1 81 ? -16.097 0.305 6.236 1.00 95.25 81 TRP A O 1
ATOM 667 N N . LEU A 1 82 ? -15.770 0.184 4.011 1.00 95.75 82 LEU A N 1
ATOM 668 C CA . LEU A 1 82 ? -17.061 0.758 3.645 1.00 95.75 82 LEU A CA 1
ATOM 669 C C . LEU A 1 82 ? -18.216 -0.078 4.203 1.00 95.75 82 LEU A C 1
ATOM 671 O O . LEU A 1 82 ? -19.158 0.480 4.759 1.00 95.75 82 LEU A O 1
ATOM 675 N N . SER A 1 83 ? -18.112 -1.413 4.161 1.00 95.88 83 SER A N 1
ATOM 676 C CA . SER A 1 83 ? -19.124 -2.303 4.752 1.00 95.88 83 SER A CA 1
ATOM 677 C C . SER A 1 83 ? -19.228 -2.197 6.282 1.00 95.88 83 SER A C 1
ATOM 679 O O . SER A 1 83 ? -20.108 -2.811 6.875 1.00 95.88 83 SER A O 1
ATOM 681 N N . ARG A 1 84 ? -18.316 -1.463 6.932 1.00 93.69 84 ARG A N 1
ATOM 682 C CA . ARG A 1 84 ? -18.272 -1.196 8.380 1.00 93.69 84 ARG A CA 1
ATOM 683 C C . ARG A 1 84 ? -18.535 0.277 8.706 1.00 93.69 84 ARG A C 1
ATOM 685 O O . ARG A 1 84 ? -18.284 0.706 9.828 1.00 93.69 84 ARG A O 1
ATOM 692 N N . GLY A 1 85 ? -18.993 1.063 7.729 1.00 94.50 85 GLY A N 1
ATOM 693 C CA . GLY A 1 85 ? -19.250 2.494 7.903 1.00 94.50 85 GLY A CA 1
ATOM 694 C C . GLY A 1 85 ? -17.981 3.329 8.104 1.00 94.50 85 GLY A C 1
ATOM 695 O O . GLY A 1 85 ? -18.046 4.419 8.666 1.00 94.50 85 GLY A O 1
ATOM 696 N N . VAL A 1 86 ? -16.816 2.830 7.680 1.00 92.50 86 VAL A N 1
ATOM 697 C CA . VAL A 1 86 ? -15.541 3.550 7.768 1.00 92.50 86 VAL A CA 1
ATOM 698 C C . VAL A 1 86 ? -15.080 3.929 6.365 1.00 92.50 86 VAL A C 1
ATOM 700 O O . VAL A 1 86 ? -14.907 3.069 5.506 1.00 92.50 86 VAL A O 1
ATOM 703 N N . SER A 1 87 ? -14.842 5.221 6.137 1.00 91.44 87 SER A N 1
ATOM 704 C CA . SER A 1 87 ? -14.183 5.678 4.913 1.00 91.44 87 SER A CA 1
ATOM 705 C C . SER A 1 87 ? -12.681 5.421 5.024 1.00 91.44 87 SER A C 1
ATOM 707 O O . SER A 1 87 ? -12.006 6.039 5.847 1.00 91.44 87 SER A O 1
ATOM 709 N N . PHE A 1 88 ? -12.168 4.482 4.230 1.00 94.25 88 PHE A N 1
ATOM 710 C CA . PHE A 1 88 ? -10.735 4.218 4.119 1.00 94.25 88 PHE A CA 1
ATOM 711 C C . PHE A 1 88 ? -10.169 4.998 2.933 1.00 94.25 88 PHE A C 1
ATOM 713 O O . PHE A 1 88 ? -10.457 4.689 1.773 1.00 94.25 88 PHE A O 1
ATOM 720 N N . VAL A 1 89 ? -9.378 6.024 3.234 1.00 92.19 89 VAL A N 1
ATOM 721 C CA . VAL A 1 89 ? -8.753 6.900 2.242 1.00 92.19 89 VAL A CA 1
ATOM 722 C C . VAL A 1 89 ? -7.265 6.596 2.203 1.00 92.19 89 VAL A C 1
ATOM 724 O O . VAL A 1 89 ? -6.606 6.555 3.235 1.00 92.19 89 VAL A O 1
ATOM 727 N N . CYS A 1 90 ? -6.734 6.391 1.006 1.00 93.75 90 CYS A N 1
ATOM 728 C CA . CYS A 1 90 ? -5.310 6.215 0.778 1.00 93.75 90 CYS A CA 1
ATOM 729 C C . CYS A 1 90 ? -4.916 6.873 -0.544 1.00 93.75 90 CYS A C 1
ATOM 731 O O . CYS A 1 90 ? -5.771 7.199 -1.371 1.00 93.75 90 CYS A O 1
ATOM 733 N N . ASP A 1 91 ? -3.616 7.084 -0.724 1.00 93.69 91 ASP A N 1
ATOM 734 C CA . ASP A 1 91 ? -3.082 7.677 -1.945 1.00 93.69 91 ASP A CA 1
ATOM 735 C C . ASP A 1 91 ? -3.395 6.808 -3.173 1.00 93.69 91 ASP A C 1
ATOM 737 O O . ASP A 1 91 ? -3.371 5.573 -3.118 1.00 93.69 91 ASP A O 1
ATOM 741 N N . SER A 1 92 ? -3.612 7.447 -4.321 1.00 94.69 92 SER A N 1
ATOM 742 C CA . SER A 1 92 ? -3.577 6.756 -5.608 1.00 94.69 92 SER A CA 1
ATOM 743 C C . SER A 1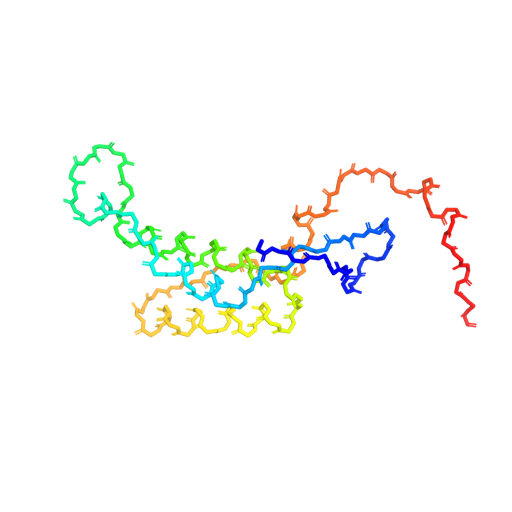 92 ? -2.176 6.195 -5.888 1.00 94.69 92 SER A C 1
ATOM 745 O O . SER A 1 92 ? -1.189 6.573 -5.251 1.00 94.69 92 SER A O 1
ATOM 747 N N . TRP A 1 93 ? -2.069 5.304 -6.877 1.00 93.25 93 TRP A N 1
ATOM 748 C CA . TRP A 1 93 ? -0.772 4.792 -7.334 1.00 93.25 93 TRP A CA 1
ATOM 749 C C . TRP A 1 93 ? 0.191 5.930 -7.698 1.00 93.25 93 TRP A C 1
ATOM 751 O O . TRP A 1 93 ? 1.356 5.925 -7.313 1.00 93.25 93 TRP A O 1
ATOM 761 N N . GLU A 1 94 ? -0.322 6.921 -8.417 1.00 91.94 94 GLU A N 1
ATOM 762 C CA . GLU A 1 94 ? 0.416 8.068 -8.930 1.00 91.94 94 GLU A CA 1
ATOM 763 C C . GLU A 1 94 ? 0.851 8.990 -7.787 1.00 91.94 94 GLU A C 1
ATOM 765 O O . GLU A 1 94 ? 2.010 9.399 -7.735 1.00 91.94 94 GLU A O 1
ATOM 770 N N . GLN A 1 95 ? -0.041 9.250 -6.825 1.00 92.19 95 GLN A N 1
ATOM 771 C CA . GLN A 1 95 ? 0.279 10.016 -5.617 1.00 92.19 95 GLN A CA 1
ATOM 772 C C . GLN A 1 95 ? 1.358 9.316 -4.780 1.00 92.19 95 GLN A C 1
ATOM 774 O O . GLN A 1 95 ? 2.313 9.961 -4.348 1.00 92.19 95 GLN A O 1
ATOM 779 N N . MET A 1 96 ? 1.250 7.998 -4.595 1.00 92.12 96 MET A N 1
ATOM 780 C CA . MET A 1 96 ? 2.239 7.199 -3.868 1.00 92.12 96 MET A CA 1
ATOM 781 C C . MET A 1 96 ? 3.589 7.171 -4.601 1.00 92.12 96 MET A C 1
ATOM 783 O O . MET A 1 96 ? 4.631 7.402 -3.989 1.00 92.12 96 MET A O 1
ATOM 787 N N . SER A 1 97 ? 3.580 6.952 -5.920 1.00 91.19 97 SER A N 1
ATOM 788 C CA . SER A 1 97 ? 4.789 6.963 -6.753 1.00 91.19 97 SER A CA 1
ATOM 789 C C . SER A 1 97 ? 5.493 8.317 -6.698 1.00 91.19 97 SER A C 1
ATOM 791 O O . SER A 1 97 ? 6.710 8.378 -6.499 1.00 91.19 97 SER A O 1
ATOM 793 N N . TYR A 1 98 ? 4.727 9.407 -6.780 1.00 88.25 98 TYR A N 1
ATOM 794 C CA . TYR A 1 98 ? 5.253 10.752 -6.603 1.00 88.25 98 TYR A CA 1
ATOM 795 C C . TYR A 1 98 ? 5.864 10.935 -5.211 1.00 88.25 98 TYR A C 1
ATOM 797 O O . TYR A 1 98 ? 7.007 11.358 -5.116 1.00 88.25 98 TYR A O 1
ATOM 805 N N . LYS A 1 99 ? 5.177 10.562 -4.126 1.00 88.38 99 LYS A N 1
ATOM 806 C CA . LYS A 1 99 ? 5.718 10.709 -2.761 1.00 88.38 99 LYS A CA 1
ATOM 807 C C . LYS A 1 99 ? 7.005 9.911 -2.531 1.00 88.38 99 LYS A C 1
ATOM 809 O O . LYS A 1 99 ? 7.915 10.419 -1.888 1.00 88.38 99 LYS A O 1
ATOM 814 N N . ILE A 1 100 ? 7.094 8.687 -3.054 1.00 87.56 100 ILE A N 1
ATOM 815 C CA . ILE A 1 100 ? 8.263 7.811 -2.862 1.00 87.56 100 ILE A CA 1
ATOM 816 C C . ILE A 1 100 ? 9.461 8.285 -3.687 1.00 87.56 100 ILE A C 1
ATOM 818 O O . ILE A 1 100 ? 10.601 8.176 -3.240 1.00 87.56 100 ILE A O 1
ATOM 822 N N . PHE A 1 101 ? 9.219 8.780 -4.902 1.00 85.19 101 PHE A N 1
ATOM 823 C CA . PHE A 1 101 ? 10.286 9.020 -5.869 1.00 85.19 101 PHE A CA 1
ATOM 824 C C . PHE A 1 101 ? 10.425 10.462 -6.349 1.00 85.19 101 PHE A C 1
ATOM 826 O O . PHE A 1 101 ? 11.201 10.716 -7.278 1.00 85.19 101 PHE A O 1
ATOM 833 N N . ASN A 1 102 ? 9.680 11.406 -5.785 1.00 80.44 102 ASN A N 1
ATOM 834 C CA . ASN A 1 102 ? 9.961 12.816 -5.981 1.00 80.44 102 ASN A CA 1
ATOM 835 C C . ASN A 1 102 ? 11.201 13.172 -5.163 1.00 80.44 102 ASN A C 1
ATOM 837 O O . ASN A 1 102 ? 11.119 13.495 -3.982 1.00 80.44 102 ASN A O 1
ATOM 841 N N . LEU A 1 103 ? 12.358 13.094 -5.814 1.00 69.44 103 LEU A N 1
ATOM 842 C CA . LEU A 1 103 ? 13.641 13.386 -5.187 1.00 69.44 103 LEU A CA 1
ATOM 843 C C . LEU A 1 103 ? 13.849 14.892 -4.944 1.00 69.44 103 LEU A C 1
ATOM 845 O O . LEU A 1 103 ? 14.832 15.247 -4.310 1.00 69.44 103 LEU A O 1
ATOM 849 N N . GLN A 1 104 ? 12.974 15.770 -5.462 1.00 70.56 104 GLN A N 1
ATOM 850 C CA . GLN A 1 104 ? 13.173 17.231 -5.494 1.00 70.56 104 GLN A CA 1
ATOM 851 C C . GLN A 1 104 ? 14.532 17.655 -6.088 1.00 70.56 104 GLN A C 1
ATOM 853 O O . GLN A 1 104 ? 15.038 18.739 -5.814 1.00 70.56 104 GLN A O 1
ATOM 858 N N . LEU A 1 105 ? 15.132 16.794 -6.909 1.00 67.06 105 LEU A N 1
ATOM 859 C CA . LEU A 1 105 ? 16.403 17.046 -7.575 1.00 67.06 105 LEU A CA 1
ATOM 860 C C . LEU A 1 105 ? 16.150 17.554 -8.992 1.00 67.06 105 LEU A C 1
ATOM 862 O O . LEU A 1 105 ? 15.253 17.054 -9.675 1.00 67.06 105 LEU A O 1
ATOM 866 N N . ASP A 1 106 ? 16.979 18.492 -9.456 1.00 66.94 106 ASP A N 1
ATOM 867 C CA . ASP A 1 106 ? 17.032 18.822 -10.877 1.00 66.94 106 ASP A CA 1
ATOM 868 C C . ASP A 1 106 ? 17.611 17.630 -11.647 1.00 66.94 106 ASP A C 1
ATOM 870 O O . ASP A 1 106 ? 18.792 17.287 -11.543 1.00 66.94 106 ASP A O 1
ATOM 874 N N . LEU A 1 107 ? 16.745 16.966 -12.408 1.00 64.88 107 LEU A N 1
ATOM 875 C CA . LEU A 1 107 ? 17.111 15.818 -13.225 1.00 64.88 107 LEU A CA 1
ATOM 876 C C . LEU A 1 107 ? 17.519 16.219 -14.651 1.00 64.88 107 LEU A C 1
ATOM 878 O O . LEU A 1 107 ? 17.867 15.341 -15.448 1.00 64.88 107 LEU A O 1
ATOM 882 N N . SER A 1 108 ? 17.504 17.514 -14.992 1.00 65.94 108 SER A N 1
ATOM 883 C CA . SER A 1 108 ? 17.935 18.032 -16.296 1.00 65.94 108 SER A CA 1
ATOM 884 C C . SER A 1 108 ? 19.338 17.560 -16.726 1.00 65.94 108 SER A C 1
ATOM 886 O O . SER A 1 108 ? 19.495 17.218 -17.904 1.00 65.94 108 SER A O 1
ATOM 888 N N . PRO A 1 109 ? 20.337 17.380 -15.830 1.00 67.62 109 PRO A N 1
ATOM 889 C CA . PRO A 1 109 ? 21.656 16.888 -16.233 1.00 67.62 109 PRO A CA 1
ATOM 890 C C . PRO A 1 109 ? 21.635 15.436 -16.732 1.00 67.62 109 PRO A C 1
ATOM 892 O O . PRO A 1 109 ? 22.447 15.060 -17.578 1.00 67.62 109 PRO A O 1
ATOM 895 N N . TYR A 1 110 ? 20.688 14.626 -16.248 1.00 62.53 110 TYR A N 1
ATOM 896 C CA . TYR A 1 110 ? 20.558 13.210 -16.604 1.00 62.53 110 TYR A CA 1
ATOM 897 C C . TYR A 1 110 ? 19.750 12.989 -17.893 1.00 62.53 110 TYR A C 1
ATOM 899 O O . TYR A 1 110 ? 19.878 11.940 -18.521 1.00 62.53 110 TYR A O 1
ATOM 907 N N . HIS A 1 111 ? 18.979 13.986 -18.344 1.00 58.38 111 HIS A N 1
ATOM 908 C CA . HIS A 1 111 ? 18.216 13.919 -19.599 1.00 58.38 111 HIS A CA 1
ATOM 909 C C . HIS A 1 111 ? 19.098 13.958 -20.856 1.00 58.38 111 HIS A C 1
ATOM 911 O O . HIS A 1 111 ? 18.653 13.523 -21.914 1.00 58.38 111 HIS A O 1
ATOM 917 N N . LYS A 1 112 ? 20.368 14.382 -20.755 1.00 53.38 112 LYS A N 1
ATOM 918 C CA . LYS A 1 112 ? 21.340 14.306 -21.867 1.00 53.38 112 LYS A CA 1
ATOM 919 C C . LYS A 1 112 ? 21.623 12.868 -22.333 1.00 53.38 112 LYS A C 1
ATOM 921 O O . LYS A 1 112 ? 22.143 12.680 -23.427 1.00 53.38 112 LYS A O 1
ATOM 926 N N . TRP A 1 113 ? 21.260 11.874 -21.520 1.00 53.59 113 TRP A N 1
ATOM 927 C CA . TRP A 1 113 ? 21.428 10.445 -21.798 1.00 53.59 113 TRP A CA 1
ATOM 928 C C . TRP A 1 113 ? 20.125 9.746 -22.204 1.00 53.59 113 TRP A C 1
ATOM 930 O O . TRP A 1 113 ? 20.135 8.549 -22.492 1.00 53.59 113 TRP A O 1
ATOM 940 N N . ALA A 1 114 ? 18.998 10.467 -22.232 1.00 50.72 114 ALA A N 1
ATOM 941 C CA . ALA A 1 114 ? 17.754 9.940 -22.770 1.00 50.72 114 ALA A CA 1
ATOM 942 C C . ALA A 1 114 ? 17.892 9.872 -24.296 1.00 50.72 114 ALA A C 1
ATOM 944 O O . ALA A 1 114 ? 17.891 10.890 -24.988 1.00 50.72 114 ALA A O 1
ATOM 945 N N . VAL A 1 115 ? 18.079 8.655 -24.807 1.00 49.91 115 VAL A N 1
ATOM 946 C CA . VAL A 1 115 ? 18.075 8.350 -26.239 1.00 49.91 115 VAL A CA 1
ATOM 947 C C . VAL A 1 115 ? 16.859 9.025 -26.871 1.00 49.91 115 VAL A C 1
ATOM 949 O O . VAL A 1 115 ? 15.735 8.823 -26.411 1.00 49.91 115 VAL A O 1
ATOM 952 N N . LYS A 1 116 ? 17.098 9.854 -27.897 1.00 41.94 116 LYS A N 1
ATOM 953 C CA . LYS A 1 116 ? 16.050 10.487 -28.705 1.00 41.94 116 LYS A CA 1
ATOM 954 C C . LYS A 1 116 ? 15.058 9.409 -29.139 1.00 41.94 116 LYS A C 1
ATOM 956 O O . LYS A 1 116 ? 15.412 8.553 -29.945 1.00 41.94 116 LYS A O 1
ATOM 961 N N . ILE A 1 117 ? 13.840 9.451 -28.610 1.00 43.75 117 ILE A N 1
ATOM 962 C CA . ILE A 1 117 ? 12.729 8.695 -29.181 1.00 43.75 117 ILE A CA 1
ATOM 963 C C . ILE A 1 117 ? 12.371 9.439 -30.476 1.00 43.75 117 ILE A C 1
ATOM 965 O O . ILE A 1 117 ? 12.062 10.631 -30.395 1.00 43.75 117 ILE A O 1
ATOM 969 N N . PRO A 1 118 ? 12.504 8.817 -31.661 1.00 40.03 118 PRO A N 1
ATOM 970 C CA . PRO A 1 118 ? 12.066 9.450 -32.892 1.00 40.03 118 PRO A CA 1
ATOM 971 C C . PRO A 1 118 ? 10.543 9.600 -32.841 1.00 40.03 118 PRO A C 1
ATOM 973 O O . PRO A 1 118 ? 9.846 8.673 -32.428 1.00 40.03 118 PRO A O 1
ATOM 976 N N . ILE A 1 119 ? 10.081 10.801 -33.194 1.00 46.12 119 ILE A N 1
ATOM 977 C CA . ILE A 1 119 ? 8.666 11.149 -33.381 1.00 46.12 119 ILE A CA 1
ATOM 978 C C . ILE A 1 119 ? 8.136 10.395 -34.598 1.00 46.12 119 ILE A C 1
ATOM 980 O O . ILE A 1 119 ? 8.874 10.366 -35.611 1.00 46.12 119 ILE A O 1
#

pLDDT: mean 85.13, std 14.1, range [40.03, 98.12]

InterPro domains:
  IPR043502 DNA/RNA polymerase superfamily [SSF56672] (8-96)

Organism: Lycosa singoriensis (NCBI:txid434756)

Sequence (119 aa):
KRGFAEHPDCKVPRKVLAPLRVESIEDTVNWVWDESFGRSTPGCPTFRQMSIQICEDSVRNAFGRGPAYYRAWVARLQKFWLSRGVSFVCDSWEQMSYKIFNLQLDLSPYHKWAVKIPI

Foldseek 3Di:
DWDWDWAPPQPVVTDIFTADDPVVLVCLLVDADPCLDPPPDPPDHHSVVRSLVSLQVSLLNQLSVYQVSSVVSVVVVCVVQVVVVHHRDDDHSVRSCCVVPVPVDDSVVRCVPVPDDDD

Radius of gyration: 18.23 Å; chains: 1; bounding box: 41×32×62 Å

Secondary structure (DSSP, 8-state):
-B--EE-SS-TTTT-EE-PBPHHHHHHHTT---GGGTT---TTPPPHHHHHHHHHHHHHHHHHTT-HHHHHHHHHHHHHHHHTTT-------HHHHHHHHH------GGGGGGS-----